Protein AF-A0A1V5BUM3-F1 (afdb_monomer_lite)

Sequence (84 aa):
MIKNAAEVIHLATGMIVGYPPCPRFGHFKEFIESYYNIPVVLGTHPIPLKYYNAHQKLSFWKKLNKQQIEHLLQEDRSIMEAYN

Structure (mmCIF, N/CA/C/O backbone):
data_AF-A0A1V5BUM3-F1
#
_entry.id   AF-A0A1V5BUM3-F1
#
loop_
_atom_site.group_PDB
_atom_site.id
_atom_site.type_symbol
_atom_site.label_atom_id
_atom_site.label_alt_id
_atom_site.label_comp_id
_atom_site.label_asym_id
_atom_site.label_entity_id
_atom_site.label_seq_id
_atom_site.pdbx_PDB_ins_code
_atom_site.Cartn_x
_atom_site.Cartn_y
_atom_site.Cartn_z
_atom_site.occupancy
_atom_site.B_iso_or_equiv
_atom_site.auth_seq_id
_atom_site.auth_comp_id
_atom_site.auth_asym_id
_atom_site.auth_atom_id
_atom_site.pdbx_PDB_model_num
ATOM 1 N N . MET A 1 1 ? -20.049 4.966 6.947 1.00 89.38 1 MET A N 1
ATOM 2 C CA . MET A 1 1 ? -18.995 3.981 7.264 1.00 89.38 1 MET A CA 1
ATOM 3 C C . MET A 1 1 ? -19.391 3.169 8.492 1.00 89.38 1 MET A C 1
ATOM 5 O O . MET A 1 1 ? -20.080 2.186 8.293 1.00 89.38 1 MET A O 1
ATOM 9 N N . ILE A 1 2 ? -19.109 3.615 9.726 1.00 92.19 2 ILE A N 1
ATOM 10 C CA . ILE A 1 2 ? -19.501 2.899 10.963 1.00 92.19 2 ILE A CA 1
ATOM 11 C C . ILE A 1 2 ? -21.008 2.630 11.031 1.00 92.19 2 ILE A C 1
ATOM 13 O O . ILE A 1 2 ? -21.430 1.514 11.299 1.00 92.19 2 ILE A O 1
ATOM 17 N N . LYS A 1 3 ? -21.835 3.635 10.707 1.00 95.12 3 LYS A N 1
ATOM 18 C CA . LYS A 1 3 ? -23.304 3.488 10.665 1.00 95.12 3 LYS A CA 1
ATOM 19 C C . LYS A 1 3 ? -23.799 2.419 9.676 1.00 95.12 3 LYS A C 1
ATOM 21 O O . LYS A 1 3 ? -24.944 2.007 9.772 1.00 95.12 3 LYS A O 1
ATOM 26 N N . ASN A 1 4 ? -22.937 1.985 8.755 1.00 95.75 4 ASN A N 1
ATOM 27 C CA . ASN A 1 4 ? -23.212 0.933 7.777 1.00 95.75 4 ASN A CA 1
ATOM 28 C C . ASN A 1 4 ? -22.497 -0.384 8.144 1.00 95.75 4 ASN A C 1
ATOM 30 O O . ASN A 1 4 ? -22.281 -1.201 7.259 1.00 95.75 4 ASN A O 1
ATOM 34 N N . ALA A 1 5 ? -22.080 -0.554 9.405 1.00 95.62 5 ALA A N 1
ATOM 35 C CA . ALA A 1 5 ? -21.397 -1.745 9.917 1.00 95.62 5 ALA A CA 1
ATOM 36 C C . ALA A 1 5 ? -20.088 -2.108 9.184 1.00 95.62 5 ALA A C 1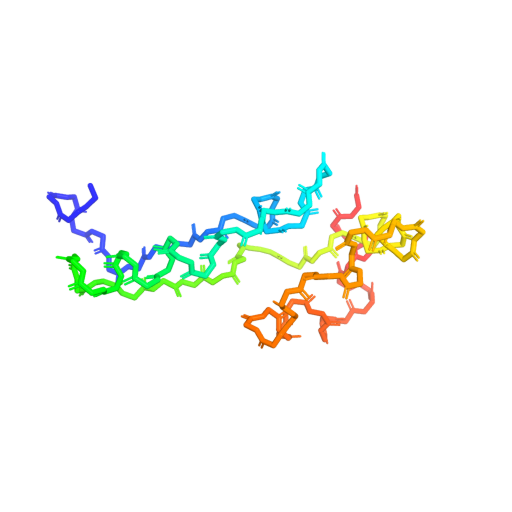
ATOM 38 O O . ALA A 1 5 ? -19.765 -3.278 9.018 1.00 95.62 5 ALA A O 1
ATOM 39 N N . ALA A 1 6 ? -19.322 -1.110 8.730 1.00 96.12 6 ALA A N 1
ATOM 40 C CA . ALA A 1 6 ? -18.004 -1.370 8.153 1.00 96.12 6 ALA A CA 1
ATOM 41 C C . ALA A 1 6 ? -17.026 -1.887 9.222 1.00 96.12 6 ALA A C 1
ATOM 43 O O . ALA A 1 6 ? -16.825 -1.222 10.236 1.00 96.12 6 ALA A O 1
ATOM 44 N N . GLU A 1 7 ? -16.393 -3.028 8.954 1.00 96.62 7 GLU A N 1
ATOM 45 C CA . GLU A 1 7 ? -15.433 -3.675 9.864 1.00 96.62 7 GLU A CA 1
ATOM 46 C C . GLU A 1 7 ? -13.972 -3.337 9.531 1.00 96.62 7 GLU A C 1
ATOM 48 O O . GLU A 1 7 ? -13.104 -3.423 10.392 1.00 96.62 7 GLU A O 1
ATOM 53 N N . VAL A 1 8 ? -13.693 -2.932 8.288 1.00 97.88 8 VAL A N 1
ATOM 54 C CA . VAL A 1 8 ? -12.357 -2.578 7.793 1.00 97.88 8 VAL A CA 1
ATOM 55 C C . VAL A 1 8 ? -12.461 -1.526 6.692 1.00 97.88 8 VAL A C 1
ATOM 57 O O . VAL A 1 8 ? -13.437 -1.489 5.938 1.00 97.88 8 VAL A O 1
ATOM 60 N N . ILE A 1 9 ? -11.451 -0.663 6.579 1.00 97.50 9 ILE A N 1
ATOM 61 C CA . ILE A 1 9 ? -11.335 0.317 5.495 1.00 97.50 9 ILE A CA 1
ATOM 62 C C . ILE A 1 9 ? -10.095 0.038 4.666 1.00 97.50 9 ILE A C 1
ATOM 64 O O . ILE A 1 9 ? -8.982 0.021 5.177 1.00 97.50 9 ILE A O 1
ATOM 68 N N . HIS A 1 10 ? -10.278 -0.119 3.361 1.00 97.56 10 HIS A N 1
ATOM 69 C CA . HIS A 1 10 ? -9.168 -0.240 2.427 1.00 97.56 10 HIS A CA 1
ATOM 70 C C . HIS A 1 10 ? -8.886 1.114 1.779 1.00 97.56 10 HIS A C 1
ATOM 72 O O . HIS A 1 10 ? -9.761 1.694 1.131 1.00 97.56 10 HIS A O 1
ATOM 78 N N . LEU A 1 11 ? -7.659 1.616 1.914 1.00 97.44 11 LEU A N 1
ATOM 79 C CA . LEU A 1 11 ? -7.190 2.730 1.093 1.00 97.44 11 LEU A CA 1
ATOM 80 C C . LEU A 1 11 ? -6.749 2.181 -0.262 1.00 97.44 11 LEU A C 1
ATOM 82 O O . LEU A 1 11 ? -5.881 1.314 -0.327 1.00 97.44 11 LEU A O 1
ATOM 86 N N . ALA A 1 12 ? -7.352 2.678 -1.341 1.00 96.81 12 ALA A N 1
ATOM 87 C CA . ALA A 1 12 ? -7.109 2.169 -2.687 1.00 96.81 12 ALA A CA 1
ATOM 88 C C . ALA A 1 12 ? -5.621 2.214 -3.067 1.00 96.81 12 ALA A C 1
ATOM 90 O O . ALA A 1 12 ? -4.937 3.209 -2.819 1.00 96.81 12 ALA A O 1
ATOM 91 N N . THR A 1 13 ? -5.133 1.185 -3.765 1.00 95.88 13 THR A N 1
ATOM 92 C CA . THR A 1 13 ? -3.741 1.146 -4.250 1.00 95.88 13 THR A CA 1
ATOM 93 C C . THR A 1 13 ? -3.413 2.380 -5.096 1.00 95.88 13 THR A C 1
ATOM 95 O O . THR A 1 13 ? -2.355 2.977 -4.926 1.00 95.88 13 THR A O 1
ATOM 98 N N . GLY A 1 14 ? -4.353 2.859 -5.919 1.00 93.69 14 GLY A N 1
ATOM 99 C CA . GLY A 1 14 ? -4.188 4.095 -6.696 1.00 93.69 14 GLY A CA 1
ATOM 100 C C . GLY A 1 14 ? -4.044 5.376 -5.859 1.00 93.69 14 GLY A C 1
ATOM 101 O O . GLY A 1 14 ? -3.358 6.300 -6.287 1.00 93.69 14 GLY A O 1
ATOM 102 N N . MET A 1 15 ? -4.620 5.433 -4.651 1.00 94.06 15 MET A N 1
ATOM 103 C CA . MET A 1 15 ? -4.377 6.536 -3.710 1.00 94.06 15 MET A CA 1
ATOM 104 C C . MET A 1 15 ? -2.934 6.490 -3.200 1.00 94.06 15 MET A C 1
ATOM 106 O O . MET A 1 15 ? -2.289 7.523 -3.057 1.00 94.06 15 MET A O 1
ATOM 110 N N . ILE A 1 16 ? -2.413 5.293 -2.945 1.00 94.25 16 ILE A N 1
ATOM 111 C CA . ILE A 1 16 ? -1.073 5.092 -2.392 1.00 94.25 16 ILE A CA 1
ATOM 112 C C . ILE A 1 16 ? -0.003 5.353 -3.456 1.00 94.25 16 ILE A C 1
ATOM 114 O O . ILE A 1 16 ? 0.923 6.120 -3.208 1.00 94.25 16 ILE A O 1
ATOM 118 N N . VAL A 1 17 ? -0.141 4.753 -4.641 1.00 92.06 17 VAL A N 1
ATOM 119 C CA . VAL A 1 17 ? 0.875 4.747 -5.709 1.00 92.06 17 VAL A CA 1
ATOM 120 C C . VAL A 1 17 ? 0.426 5.466 -6.989 1.00 92.06 17 VAL A C 1
ATOM 122 O O . VAL A 1 17 ? 0.834 5.097 -8.089 1.00 92.06 17 VAL A O 1
ATOM 125 N N . GLY A 1 18 ? -0.412 6.499 -6.873 1.0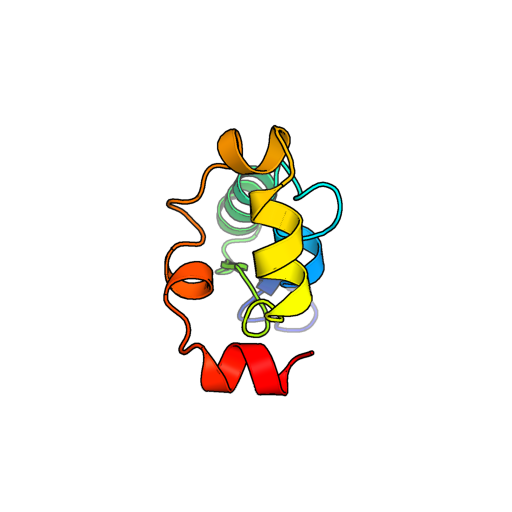0 88.69 18 GLY A N 1
ATOM 126 C CA . GLY A 1 18 ? -0.775 7.384 -7.989 1.00 88.69 18 GLY A CA 1
ATOM 127 C C . GLY A 1 18 ? 0.397 8.237 -8.500 1.00 88.69 18 GLY A C 1
ATOM 128 O O . GLY A 1 18 ? 1.531 8.066 -8.064 1.00 88.69 18 GLY A O 1
ATOM 129 N N . TYR A 1 19 ? 0.143 9.188 -9.406 1.00 86.31 19 TYR A N 1
ATOM 130 C CA . TYR A 1 19 ? 1.158 10.130 -9.908 1.00 86.31 19 TYR A CA 1
ATOM 131 C C . TYR A 1 19 ? 0.804 11.573 -9.520 1.00 86.31 19 TYR A C 1
ATOM 133 O O . TYR A 1 19 ? 0.055 12.222 -10.249 1.00 86.31 19 TYR A O 1
ATOM 141 N N . PRO A 1 20 ? 1.330 12.106 -8.404 1.00 88.44 20 PRO A N 1
ATOM 142 C CA . PRO A 1 20 ? 2.298 11.502 -7.481 1.00 88.44 20 PRO A CA 1
ATOM 143 C C . PRO A 1 20 ? 1.655 10.555 -6.437 1.00 88.44 20 PRO A C 1
ATOM 145 O O . PRO A 1 20 ? 0.449 10.640 -6.198 1.00 88.44 20 PRO A O 1
ATOM 148 N N . PRO A 1 21 ? 2.446 9.682 -5.778 1.00 90.75 21 PRO A N 1
ATOM 149 C CA . PRO A 1 21 ? 2.019 8.909 -4.615 1.00 90.75 21 PRO A CA 1
ATOM 150 C C . PRO A 1 21 ? 1.463 9.833 -3.532 1.00 90.75 21 PRO A C 1
ATOM 152 O O . PRO A 1 21 ? 1.995 10.929 -3.332 1.00 90.75 21 PRO A O 1
ATOM 155 N N . CYS A 1 22 ? 0.433 9.407 -2.798 1.00 92.88 22 CYS A N 1
ATOM 156 C CA . CYS A 1 22 ? -0.093 10.225 -1.708 1.00 92.88 22 CYS A CA 1
ATOM 157 C C . CYS A 1 22 ? 0.941 10.317 -0.571 1.00 92.88 22 CYS A C 1
ATOM 159 O O . CYS A 1 22 ? 1.265 9.303 0.039 1.00 92.88 22 CYS A O 1
ATOM 161 N N . PRO A 1 23 ? 1.421 11.512 -0.187 1.00 90.88 23 PRO A N 1
ATOM 162 C CA . PRO A 1 23 ? 2.389 11.634 0.904 1.00 90.88 23 PRO A CA 1
ATOM 163 C C . PRO A 1 23 ? 1.757 11.454 2.293 1.00 90.88 23 PRO A C 1
ATOM 165 O O . PRO A 1 23 ? 2.464 11.482 3.293 1.00 90.88 23 PRO A O 1
ATOM 168 N N . ARG A 1 24 ? 0.424 11.327 2.372 1.00 93.62 24 ARG A N 1
ATOM 169 C CA . ARG A 1 24 ? -0.352 11.366 3.621 1.00 93.62 24 ARG A CA 1
ATOM 170 C C . ARG A 1 24 ? -1.173 10.103 3.884 1.00 93.62 24 ARG A C 1
ATOM 172 O O . ARG A 1 24 ? -1.975 10.119 4.811 1.00 93.62 24 ARG A O 1
ATOM 179 N N . PHE A 1 25 ? -1.007 9.015 3.121 1.00 94.94 25 PHE A N 1
ATOM 180 C CA . PHE A 1 25 ? -1.778 7.781 3.366 1.00 94.94 25 PHE A CA 1
ATOM 181 C C . PHE A 1 25 ? -1.604 7.266 4.808 1.00 94.94 25 PHE A C 1
ATOM 183 O O . PHE A 1 25 ? -2.572 6.798 5.399 1.00 94.94 25 PHE A O 1
ATOM 190 N N . GLY A 1 26 ? -0.416 7.444 5.402 1.00 95.31 26 GLY A N 1
ATOM 191 C CA . GLY A 1 26 ? -0.149 7.111 6.803 1.00 95.31 26 GLY A CA 1
ATOM 192 C C . GLY A 1 26 ? -0.969 7.952 7.784 1.00 95.31 26 GLY A C 1
ATOM 193 O O . GLY A 1 26 ? -1.553 7.397 8.705 1.00 95.31 26 GLY A O 1
ATOM 194 N N . HIS A 1 27 ? -1.108 9.261 7.534 1.00 96.62 27 HIS A N 1
ATOM 195 C CA . HIS A 1 27 ? -1.947 10.138 8.362 1.00 96.62 27 HIS A CA 1
ATOM 196 C C . HIS A 1 27 ? -3.430 9.762 8.264 1.00 96.62 27 HIS A C 1
ATOM 198 O O . HIS A 1 27 ? -4.146 9.819 9.257 1.00 96.62 27 HIS A O 1
ATOM 204 N N . PHE A 1 28 ? -3.908 9.368 7.077 1.00 96.69 28 PHE A N 1
ATOM 205 C CA . PHE A 1 28 ? -5.286 8.894 6.923 1.00 96.69 28 PHE A CA 1
ATOM 206 C C . PHE A 1 28 ? -5.519 7.591 7.687 1.00 96.69 28 PHE A C 1
ATOM 208 O O . PHE A 1 28 ? -6.533 7.475 8.370 1.00 96.69 28 PHE A O 1
ATOM 215 N N . LYS A 1 29 ? -4.577 6.641 7.606 1.00 97.38 29 LYS A N 1
ATOM 216 C CA . LYS A 1 29 ? -4.611 5.403 8.392 1.00 97.38 29 LYS A CA 1
ATOM 217 C C . LYS A 1 29 ? -4.656 5.703 9.890 1.00 97.38 29 LYS A C 1
ATOM 219 O O . LYS A 1 29 ? -5.595 5.276 10.548 1.00 97.38 29 LYS A O 1
ATOM 224 N N . GLU A 1 30 ? -3.717 6.499 10.394 1.00 97.88 30 GLU A N 1
ATOM 225 C CA . GLU A 1 30 ? -3.643 6.881 11.808 1.00 97.88 30 GLU A CA 1
ATOM 226 C C . GLU A 1 30 ? -4.923 7.570 12.287 1.00 97.88 30 GLU A C 1
ATOM 228 O O . GLU A 1 30 ? -5.483 7.193 13.314 1.00 97.88 30 GLU A O 1
ATOM 233 N N . PHE A 1 31 ? -5.429 8.545 11.529 1.00 98.19 31 PHE A N 1
ATOM 234 C CA . PHE A 1 31 ? -6.663 9.243 11.872 1.00 98.19 31 PHE A CA 1
ATOM 235 C C . PHE A 1 31 ? -7.860 8.291 11.929 1.00 98.19 31 PHE A C 1
ATOM 237 O O . PHE A 1 31 ? -8.626 8.334 12.886 1.00 98.19 31 PHE A O 1
ATOM 244 N N . ILE A 1 32 ? -8.036 7.427 10.926 1.00 97.62 32 ILE A N 1
ATOM 245 C CA . ILE A 1 32 ? -9.189 6.523 10.884 1.00 97.62 32 ILE A CA 1
ATOM 246 C C . ILE A 1 32 ? -9.104 5.493 12.014 1.00 97.62 32 ILE A C 1
ATOM 248 O O . ILE A 1 32 ? -10.094 5.284 12.712 1.00 97.62 32 ILE A O 1
ATOM 252 N N . GLU A 1 33 ? -7.934 4.896 12.234 1.00 97.88 33 GLU A N 1
ATOM 253 C CA . GLU A 1 33 ? -7.750 3.892 13.283 1.00 97.88 33 GLU A CA 1
ATOM 254 C C . GLU A 1 33 ? -7.916 4.493 14.681 1.00 97.88 33 GLU A C 1
ATOM 256 O O . GLU A 1 33 ? -8.589 3.895 15.513 1.00 97.88 33 GLU A O 1
ATOM 261 N N . SER A 1 34 ? -7.388 5.695 14.932 1.00 98.12 34 SER A N 1
ATOM 262 C CA . SER A 1 34 ? -7.487 6.348 16.246 1.00 98.12 34 SER A CA 1
ATOM 263 C C . SER A 1 34 ? -8.861 6.955 16.531 1.00 98.12 34 SER A C 1
ATOM 265 O O . SER A 1 34 ? -9.369 6.843 17.645 1.00 98.12 34 SER A O 1
ATOM 267 N N . TYR A 1 35 ? -9.479 7.609 15.545 1.00 97.94 35 TYR A N 1
ATOM 268 C CA . TYR A 1 35 ? -10.725 8.347 15.749 1.00 97.94 35 TYR A CA 1
ATOM 269 C C . TYR A 1 35 ? -11.960 7.451 15.625 1.00 97.94 35 TYR A C 1
ATOM 271 O O . TYR A 1 35 ? -12.922 7.604 16.376 1.00 97.94 35 TYR A O 1
ATOM 279 N N . TYR A 1 36 ? -11.945 6.510 14.676 1.00 96.88 36 TYR A N 1
ATOM 280 C CA . TYR A 1 36 ? -13.085 5.637 14.392 1.00 96.88 36 TYR A CA 1
ATOM 281 C C . TYR A 1 36 ? -12.934 4.224 14.964 1.00 96.88 36 TYR A C 1
ATOM 283 O O . TYR A 1 36 ? -13.919 3.491 14.949 1.00 96.88 36 TYR A O 1
ATOM 291 N N . ASN A 1 37 ? -11.760 3.850 15.491 1.00 96.19 37 ASN A N 1
ATOM 292 C CA . ASN A 1 37 ? -11.475 2.514 16.036 1.00 96.19 37 ASN A CA 1
ATOM 293 C C . ASN A 1 37 ? -11.786 1.374 15.046 1.00 96.19 37 ASN A C 1
ATOM 295 O O . ASN A 1 37 ? -12.252 0.308 15.440 1.00 96.19 37 ASN A O 1
ATOM 299 N N . ILE A 1 38 ? -11.544 1.608 13.751 1.00 97.38 38 ILE A N 1
ATOM 300 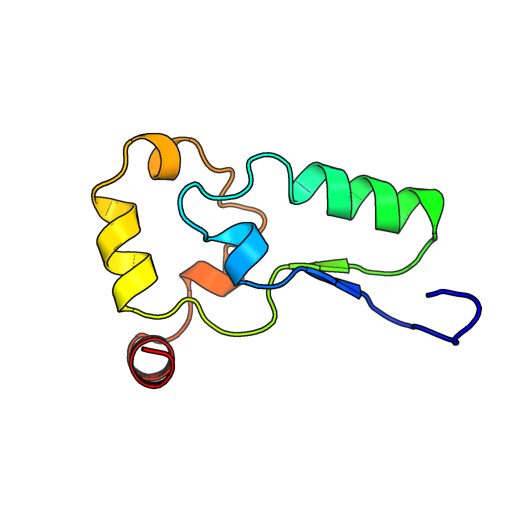C CA . ILE A 1 38 ? -11.710 0.619 12.676 1.00 97.38 38 ILE A CA 1
ATOM 301 C C . ILE A 1 38 ? -10.359 0.404 11.990 1.00 97.38 38 ILE A C 1
ATOM 303 O O . ILE A 1 38 ? -9.711 1.397 11.648 1.00 97.38 38 ILE A O 1
ATOM 307 N N . PRO A 1 39 ? -9.942 -0.852 11.741 1.00 97.88 39 PRO A N 1
ATOM 308 C CA . PRO A 1 39 ? -8.683 -1.151 11.071 1.00 97.88 39 PRO A CA 1
ATOM 309 C C . PRO A 1 39 ? -8.646 -0.619 9.637 1.00 97.88 39 PRO A C 1
ATOM 311 O O . PRO A 1 39 ? -9.638 -0.649 8.901 1.00 97.88 39 PRO A O 1
ATOM 314 N N . VAL A 1 40 ? -7.457 -0.187 9.216 1.00 97.88 40 VAL A N 1
ATOM 315 C CA . VAL A 1 40 ? -7.206 0.291 7.855 1.00 97.88 40 VAL A CA 1
ATOM 316 C C . VAL A 1 40 ? -6.162 -0.572 7.159 1.00 97.88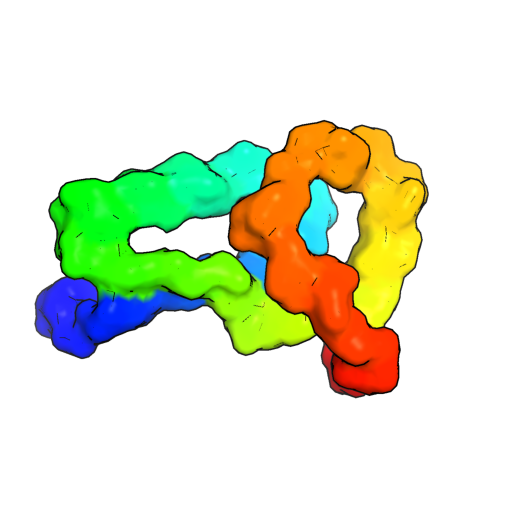 40 VAL A C 1
ATOM 318 O O . VAL A 1 40 ? -5.017 -0.676 7.610 1.00 97.88 40 VAL A O 1
ATOM 321 N N . VAL A 1 41 ? -6.528 -1.112 6.001 1.00 97.25 41 VAL A N 1
ATOM 322 C CA . VAL A 1 41 ? -5.631 -1.830 5.093 1.00 97.25 41 VAL A CA 1
ATOM 323 C C . VAL A 1 41 ? -5.151 -0.877 4.004 1.00 97.25 41 VAL A C 1
ATOM 325 O O . VAL A 1 41 ? -5.934 -0.175 3.362 1.00 97.25 41 VAL A O 1
ATOM 328 N N . LEU A 1 42 ? -3.838 -0.836 3.799 1.00 96.75 42 LEU A N 1
ATOM 329 C CA . LEU A 1 42 ? -3.227 -0.049 2.736 1.00 96.75 42 LEU A CA 1
ATOM 330 C C . LEU A 1 42 ? -3.146 -0.900 1.470 1.00 96.75 42 LEU A C 1
ATOM 332 O O . LEU A 1 42 ? -2.408 -1.878 1.417 1.00 96.75 42 LEU A O 1
ATOM 336 N N . GLY A 1 43 ? -3.892 -0.506 0.447 1.00 95.94 43 GLY A N 1
ATOM 337 C CA . GLY A 1 43 ? -3.969 -1.202 -0.825 1.00 95.94 43 GLY A CA 1
ATOM 338 C C . GLY A 1 43 ? -5.216 -2.070 -0.934 1.00 95.94 43 GLY A C 1
ATOM 339 O O . GLY A 1 43 ? -5.729 -2.632 0.033 1.00 95.94 43 GLY A O 1
ATOM 340 N N . THR A 1 44 ? -5.709 -2.157 -2.159 1.00 96.81 44 THR A N 1
ATOM 341 C CA . THR A 1 44 ? -6.864 -2.979 -2.549 1.00 96.81 44 THR A CA 1
ATOM 342 C C . THR A 1 44 ? -6.470 -4.088 -3.514 1.00 96.81 44 THR A C 1
ATOM 344 O O . THR A 1 44 ? -7.202 -5.056 -3.665 1.00 96.81 44 THR A O 1
ATOM 347 N N . HIS A 1 45 ? -5.336 -3.922 -4.190 1.00 95.44 45 HIS A N 1
ATOM 348 C CA . HIS A 1 45 ? -4.783 -4.855 -5.161 1.00 95.44 45 HIS A CA 1
ATOM 349 C C . HIS A 1 45 ? -3.266 -4.609 -5.329 1.00 95.44 45 HIS A C 1
ATOM 351 O O . HIS A 1 45 ? -2.782 -3.535 -4.946 1.00 95.44 45 HIS A O 1
ATOM 357 N N . PRO A 1 46 ? -2.519 -5.542 -5.938 1.00 96.19 46 PRO A N 1
ATOM 358 C CA . PRO A 1 46 ? -1.109 -5.372 -6.294 1.00 96.19 46 PRO A CA 1
ATOM 359 C C . PRO A 1 46 ? -0.846 -4.111 -7.126 1.00 96.19 46 PRO A C 1
ATOM 361 O O . PRO A 1 46 ? -1.717 -3.638 -7.861 1.00 96.19 46 PRO A O 1
ATOM 364 N N . ILE A 1 47 ? 0.357 -3.540 -7.030 1.00 96.00 47 ILE A N 1
ATOM 365 C CA . ILE A 1 47 ? 0.743 -2.392 -7.865 1.00 96.00 47 ILE A CA 1
ATOM 366 C C . ILE A 1 47 ? 0.897 -2.887 -9.314 1.00 96.00 47 ILE A C 1
ATOM 368 O O . ILE A 1 47 ? 1.725 -3.766 -9.544 1.00 96.00 47 ILE A O 1
ATOM 372 N N . PRO A 1 48 ? 0.184 -2.320 -10.309 1.00 95.69 48 PRO A N 1
ATOM 373 C CA . PRO A 1 48 ? 0.401 -2.687 -11.707 1.00 95.69 48 PRO A CA 1
ATOM 374 C C . PRO A 1 48 ? 1.869 -2.510 -12.103 1.00 95.69 48 PRO A C 1
ATOM 376 O O . PRO A 1 48 ? 2.484 -1.489 -11.765 1.00 95.69 48 PRO A O 1
ATOM 379 N N . LEU A 1 49 ? 2.443 -3.445 -12.860 1.00 95.94 49 LEU A N 1
ATOM 380 C CA . LEU A 1 49 ? 3.866 -3.394 -13.214 1.00 95.94 49 LEU A CA 1
ATOM 381 C C . LEU A 1 49 ? 4.236 -2.090 -13.951 1.00 95.94 49 LEU A C 1
ATOM 383 O O . LEU A 1 49 ? 5.291 -1.503 -13.697 1.00 95.94 49 LEU A O 1
ATOM 387 N N . LYS A 1 50 ? 3.356 -1.575 -14.818 1.00 94.19 50 LYS A N 1
ATOM 388 C CA . LYS A 1 50 ? 3.531 -0.289 -15.512 1.00 94.19 50 LYS A CA 1
ATOM 389 C C . LYS A 1 50 ? 3.635 0.872 -14.521 1.00 94.19 50 LYS A C 1
ATOM 391 O O . LYS A 1 50 ? 4.444 1.778 -14.727 1.00 94.19 50 LYS A O 1
ATOM 396 N N . TYR A 1 51 ? 2.887 0.806 -13.414 1.00 94.12 51 TYR A N 1
ATOM 397 C CA . TYR A 1 51 ? 2.944 1.806 -12.355 1.00 94.12 51 TYR A CA 1
ATOM 398 C C . TYR A 1 51 ? 4.255 1.733 -11.585 1.00 94.12 51 TYR A C 1
ATOM 400 O O . TYR A 1 51 ? 4.950 2.744 -11.449 1.00 94.12 51 TYR A O 1
ATOM 408 N N . TYR A 1 52 ? 4.626 0.528 -11.154 1.00 93.62 52 TYR A N 1
ATOM 409 C CA . TYR A 1 52 ? 5.881 0.271 -10.459 1.00 93.62 52 TYR A CA 1
ATOM 410 C C . TYR A 1 52 ? 7.093 0.760 -11.265 1.00 93.62 52 TYR A C 1
ATOM 412 O O . TYR A 1 52 ? 7.924 1.509 -10.749 1.00 93.62 52 TYR A O 1
ATOM 420 N N . ASN A 1 53 ? 7.157 0.417 -12.554 1.00 94.06 53 ASN A N 1
ATOM 421 C CA . ASN A 1 53 ? 8.256 0.800 -13.442 1.00 94.06 53 ASN A CA 1
ATOM 422 C C . ASN A 1 53 ? 8.345 2.313 -13.667 1.00 94.06 53 ASN A C 1
ATOM 424 O O . ASN A 1 53 ? 9.443 2.870 -13.706 1.00 94.06 53 ASN A O 1
ATOM 428 N N . ALA A 1 54 ? 7.210 2.999 -13.813 1.00 93.69 54 ALA A N 1
ATOM 429 C CA . ALA A 1 54 ? 7.198 4.452 -13.950 1.00 93.69 54 ALA A CA 1
ATOM 430 C C . ALA A 1 54 ? 7.702 5.144 -12.674 1.00 93.69 54 ALA A C 1
ATOM 432 O O . ALA A 1 54 ? 8.492 6.083 -12.764 1.00 93.69 54 ALA A O 1
ATOM 433 N N . HIS A 1 55 ? 7.323 4.646 -11.493 1.00 92.50 55 HIS A N 1
ATOM 434 C CA . HIS A 1 55 ? 7.761 5.190 -10.204 1.00 92.50 55 HIS A CA 1
ATOM 435 C C . HIS A 1 55 ? 9.273 5.155 -9.999 1.00 92.50 55 HIS A C 1
ATOM 437 O O . HIS A 1 55 ? 9.829 6.096 -9.436 1.00 92.50 55 HIS A O 1
ATOM 443 N N . GLN A 1 56 ? 9.970 4.144 -10.527 1.00 91.25 56 GLN A N 1
ATOM 444 C CA . GLN A 1 56 ? 11.440 4.071 -10.467 1.00 91.25 56 GLN A CA 1
ATOM 445 C C . GLN A 1 56 ? 12.132 5.294 -11.097 1.00 91.25 56 GLN A C 1
ATOM 447 O O . GLN A 1 56 ? 13.256 5.632 -10.724 1.00 91.25 56 GLN A O 1
ATOM 452 N N . LYS A 1 57 ? 11.458 5.989 -12.024 1.00 92.75 57 LYS A N 1
ATOM 453 C CA . LYS A 1 57 ? 11.978 7.177 -12.719 1.00 92.75 57 LYS A CA 1
ATOM 454 C C . LYS A 1 57 ? 11.655 8.493 -12.002 1.00 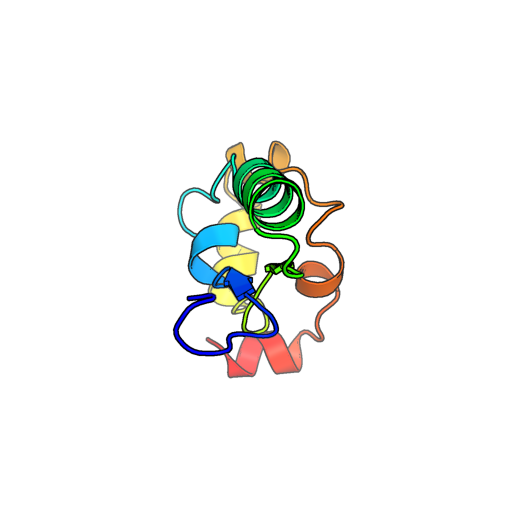92.75 57 LYS A C 1
ATOM 456 O O . LYS A 1 57 ? 12.140 9.542 -12.417 1.00 92.75 57 LYS A O 1
ATOM 461 N N . LEU A 1 58 ? 10.838 8.470 -10.949 1.00 91.38 58 LEU A N 1
ATOM 462 C CA . LEU A 1 58 ? 10.279 9.671 -10.327 1.00 91.38 58 LEU A CA 1
ATOM 463 C C . LEU A 1 58 ? 11.011 10.005 -9.024 1.00 91.38 58 LEU A C 1
ATOM 465 O O . LEU A 1 58 ? 11.151 9.178 -8.125 1.00 91.38 58 LEU A O 1
ATOM 469 N N . SER A 1 59 ? 11.462 11.253 -8.883 1.00 91.12 59 SER A N 1
ATOM 470 C CA . SER A 1 59 ? 12.244 11.696 -7.717 1.00 91.12 59 SER A CA 1
ATOM 471 C C . SER A 1 59 ? 11.463 11.616 -6.401 1.00 91.12 59 SER A C 1
ATOM 473 O O . SER A 1 59 ? 12.041 11.333 -5.351 1.00 91.12 59 SER A O 1
ATOM 475 N N . PHE A 1 60 ? 10.144 11.811 -6.447 1.00 87.00 60 PHE A N 1
ATOM 476 C CA . PHE A 1 60 ? 9.265 11.705 -5.282 1.00 87.00 60 PHE A CA 1
ATOM 477 C C . PHE A 1 60 ? 9.038 10.262 -4.818 1.00 87.00 60 PHE A C 1
ATOM 479 O O . PHE A 1 60 ? 8.745 10.055 -3.644 1.00 87.00 60 PHE A O 1
ATOM 486 N N . TRP A 1 61 ? 9.251 9.256 -5.673 1.00 90.06 61 TRP A N 1
ATOM 487 C CA . TRP A 1 61 ? 9.148 7.850 -5.269 1.00 90.06 61 TRP A CA 1
ATOM 488 C C . TRP A 1 61 ? 10.194 7.473 -4.217 1.00 90.06 61 TRP A C 1
ATOM 490 O O . TRP A 1 61 ? 9.947 6.646 -3.342 1.00 90.06 61 TRP A O 1
ATOM 500 N N . LYS A 1 62 ? 11.362 8.123 -4.263 1.00 84.94 62 LYS A N 1
ATOM 501 C CA . LYS A 1 62 ? 12.430 7.956 -3.268 1.00 84.94 62 LYS A CA 1
ATOM 502 C C . LYS A 1 62 ? 12.082 8.566 -1.907 1.00 84.94 62 LYS A C 1
ATOM 504 O O . LYS A 1 62 ? 12.680 8.178 -0.914 1.00 84.94 62 LYS A O 1
ATOM 509 N N . LYS A 1 63 ? 11.145 9.519 -1.868 1.00 85.75 63 LYS A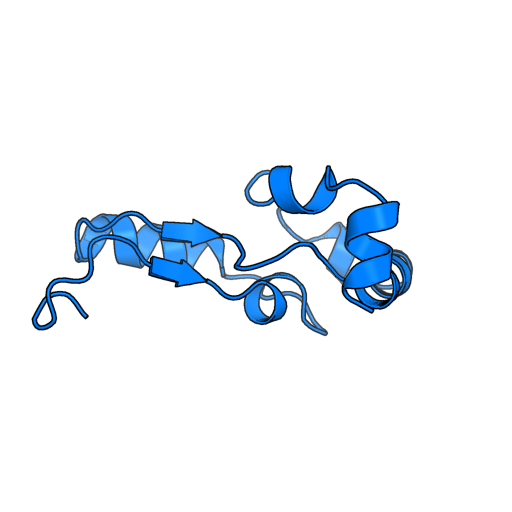 N 1
ATOM 510 C CA . LYS A 1 63 ? 10.733 10.238 -0.651 1.00 85.75 63 LYS A CA 1
ATOM 511 C C . LYS A 1 63 ? 9.519 9.610 0.036 1.00 85.75 63 LYS A C 1
ATOM 513 O O . LYS A 1 63 ? 9.178 10.014 1.142 1.00 85.75 63 LYS A O 1
ATOM 518 N N . LEU A 1 64 ? 8.845 8.668 -0.625 1.00 87.31 64 LEU A N 1
ATOM 519 C CA . LEU A 1 64 ? 7.693 7.979 -0.061 1.00 87.31 64 LEU A CA 1
ATOM 520 C C . LEU A 1 64 ? 8.131 7.088 1.106 1.00 87.31 64 LEU A C 1
ATOM 522 O O . LEU A 1 64 ? 9.112 6.354 0.983 1.00 87.31 64 LEU A O 1
ATOM 526 N N . ASN A 1 65 ? 7.382 7.099 2.209 1.00 84.06 65 ASN A N 1
ATOM 527 C CA . ASN A 1 65 ? 7.593 6.139 3.288 1.00 84.06 65 ASN A CA 1
ATOM 528 C C . ASN A 1 65 ? 7.115 4.747 2.847 1.00 84.06 65 ASN A C 1
ATOM 530 O O . ASN A 1 65 ? 5.930 4.433 2.911 1.00 84.06 65 ASN A O 1
ATOM 534 N N . LYS A 1 66 ? 8.043 3.916 2.373 1.00 87.88 66 LYS A N 1
ATOM 535 C CA . LYS A 1 66 ? 7.736 2.589 1.821 1.00 87.88 66 LYS A CA 1
ATOM 536 C C . LYS A 1 66 ? 7.469 1.523 2.879 1.00 87.88 66 LYS A C 1
ATOM 538 O O . LYS A 1 66 ? 6.850 0.521 2.549 1.00 87.88 66 LYS A O 1
ATOM 543 N N . GLN A 1 67 ? 7.886 1.739 4.127 1.00 91.06 67 GLN A N 1
ATOM 544 C CA . GLN A 1 67 ? 7.786 0.733 5.189 1.00 91.06 67 GLN A CA 1
ATOM 545 C C . GLN A 1 67 ? 6.334 0.300 5.435 1.00 91.06 67 GLN A C 1
ATOM 547 O O . GLN A 1 67 ? 6.053 -0.871 5.645 1.00 91.06 67 GLN A O 1
ATOM 552 N N . GLN A 1 68 ? 5.391 1.239 5.351 1.00 90.62 68 GLN A N 1
ATOM 553 C CA . GLN A 1 68 ? 3.969 0.961 5.575 1.00 90.62 68 GLN A CA 1
ATOM 554 C C . GLN A 1 68 ? 3.294 0.200 4.422 1.00 90.62 68 GLN A C 1
ATOM 556 O O . GLN A 1 68 ? 2.166 -0.257 4.575 1.00 90.62 68 GLN A O 1
ATOM 561 N N . ILE A 1 69 ? 3.948 0.104 3.263 1.00 93.56 69 ILE A N 1
ATOM 562 C CA . ILE A 1 69 ? 3.403 -0.508 2.044 1.00 93.56 69 ILE A CA 1
ATOM 563 C C . ILE A 1 69 ? 4.340 -1.584 1.495 1.00 93.56 69 ILE A C 1
ATOM 565 O O . ILE A 1 69 ? 4.315 -1.882 0.303 1.00 93.56 69 ILE A O 1
ATOM 569 N N . GLU A 1 70 ? 5.195 -2.141 2.353 1.00 93.56 70 GLU A N 1
ATOM 570 C CA . GLU A 1 70 ? 6.176 -3.154 1.977 1.00 93.56 70 GLU A CA 1
ATOM 571 C C . GLU A 1 70 ? 5.510 -4.369 1.323 1.00 93.56 70 GLU A C 1
ATOM 573 O O . GLU A 1 70 ? 5.991 -4.842 0.296 1.00 93.56 70 GLU A O 1
ATOM 578 N N . HIS A 1 71 ? 4.343 -4.788 1.822 1.00 93.50 71 HIS A N 1
ATOM 579 C CA . HIS A 1 71 ? 3.572 -5.886 1.236 1.00 93.50 71 HIS A CA 1
ATOM 580 C C . HIS A 1 71 ? 3.160 -5.613 -0.215 1.00 93.50 71 HIS A C 1
ATOM 582 O O . HIS A 1 71 ? 3.226 -6.518 -1.031 1.00 93.50 71 HIS A O 1
ATOM 588 N N . LEU A 1 72 ? 2.829 -4.364 -0.572 1.00 93.50 72 LEU A N 1
ATOM 589 C CA . LEU A 1 72 ? 2.508 -3.990 -1.958 1.00 93.50 72 LEU A CA 1
ATOM 590 C C . LEU A 1 72 ? 3.739 -3.984 -2.875 1.00 93.50 72 LEU A C 1
ATOM 592 O O . LEU A 1 72 ? 3.596 -4.055 -4.094 1.00 93.50 72 LEU A O 1
ATOM 596 N N . LEU A 1 73 ? 4.939 -3.833 -2.308 1.00 92.44 73 LEU A N 1
ATOM 597 C CA . LEU A 1 73 ? 6.205 -3.795 -3.046 1.00 92.44 73 LEU A CA 1
ATOM 598 C C . LEU A 1 73 ? 6.829 -5.182 -3.232 1.00 92.44 73 LEU A C 1
ATOM 600 O O . LEU A 1 73 ? 7.674 -5.333 -4.112 1.00 92.44 73 LEU A O 1
ATOM 604 N N . GLN A 1 74 ? 6.440 -6.147 -2.399 1.00 92.75 74 GLN A N 1
ATOM 605 C CA . GLN A 1 74 ? 6.912 -7.534 -2.424 1.00 92.75 74 GLN A CA 1
ATOM 606 C C . GLN A 1 74 ? 5.998 -8.471 -3.231 1.00 92.75 74 GLN A C 1
ATOM 608 O O . GLN A 1 74 ? 6.250 -9.673 -3.276 1.00 92.75 74 GLN A O 1
ATOM 613 N N . GLU A 1 75 ? 4.953 -7.935 -3.865 1.00 93.75 75 GLU A N 1
ATOM 614 C CA . GLU A 1 75 ? 4.058 -8.695 -4.739 1.00 93.75 75 GLU A CA 1
ATOM 615 C C . GLU A 1 75 ? 4.813 -9.392 -5.877 1.00 93.75 75 GLU A C 1
ATOM 617 O O . GLU A 1 75 ? 5.788 -8.865 -6.426 1.00 93.75 75 GLU A O 1
ATOM 622 N N . ASP A 1 76 ? 4.331 -10.575 -6.263 1.00 96.00 76 ASP A N 1
ATOM 623 C CA . ASP A 1 76 ? 4.935 -11.330 -7.355 1.00 96.00 76 ASP A CA 1
ATOM 624 C C . ASP A 1 76 ? 4.798 -10.574 -8.682 1.00 96.00 76 ASP A C 1
ATOM 626 O O . ASP A 1 76 ? 3.745 -10.029 -9.029 1.00 96.00 76 ASP A O 1
ATOM 630 N N . ARG A 1 77 ? 5.876 -10.572 -9.468 1.00 96.06 77 ARG A N 1
ATOM 631 C CA . ARG A 1 77 ? 5.927 -9.836 -10.730 1.00 96.06 77 ARG A CA 1
ATOM 632 C C . ARG A 1 77 ? 4.840 -10.277 -11.714 1.00 96.06 77 ARG A C 1
ATOM 634 O O . ARG A 1 77 ? 4.276 -9.417 -12.386 1.00 96.06 77 ARG A O 1
ATOM 641 N N . SER A 1 78 ? 4.541 -11.574 -11.803 1.00 97.31 78 SER A N 1
ATOM 642 C CA . SER A 1 78 ? 3.499 -12.090 -12.700 1.00 97.31 78 SER A CA 1
ATOM 643 C C . SER A 1 78 ? 2.112 -11.586 -12.295 1.00 97.31 78 SER A C 1
ATOM 645 O O . SER A 1 78 ? 1.293 -11.256 -13.152 1.00 97.31 78 SER A O 1
ATOM 647 N N . ILE A 1 79 ? 1.879 -11.413 -10.990 1.00 96.25 79 ILE A N 1
ATOM 648 C CA . ILE A 1 79 ? 0.655 -10.809 -10.469 1.00 96.25 79 ILE A CA 1
ATOM 649 C C . ILE A 1 79 ? 0.609 -9.324 -10.847 1.00 96.25 79 ILE A C 1
ATOM 651 O O . ILE A 1 79 ? -0.389 -8.866 -11.393 1.00 96.25 79 ILE A O 1
ATOM 655 N N . MET A 1 80 ? 1.690 -8.566 -10.642 1.00 96.56 80 MET A N 1
ATOM 656 C CA . MET A 1 80 ? 1.754 -7.153 -11.053 1.00 96.56 80 MET A CA 1
ATOM 657 C C . MET A 1 80 ? 1.513 -6.966 -12.561 1.00 96.56 80 MET A C 1
ATOM 659 O O . MET A 1 80 ? 0.919 -5.967 -12.973 1.00 96.56 80 MET A O 1
ATOM 663 N N . GLU A 1 81 ? 1.977 -7.906 -13.389 1.00 97.12 81 GLU A N 1
ATOM 664 C CA . GLU A 1 81 ? 1.747 -7.925 -14.839 1.00 97.12 81 GLU A CA 1
ATOM 665 C C . GLU A 1 81 ? 0.274 -8.153 -15.189 1.00 97.12 81 GLU A C 1
ATOM 667 O O . GLU A 1 81 ? -0.233 -7.476 -16.083 1.00 97.12 81 GLU A O 1
ATOM 672 N N . ALA A 1 82 ? -0.431 -9.014 -14.450 1.00 97.19 82 ALA A N 1
ATOM 673 C CA . ALA A 1 82 ? -1.863 -9.260 -14.631 1.00 97.19 82 ALA A CA 1
ATOM 674 C C . ALA A 1 82 ? -2.753 -8.040 -14.306 1.00 97.19 82 ALA A C 1
ATOM 676 O O . ALA A 1 82 ? -3.896 -7.987 -14.751 1.00 97.19 82 ALA A O 1
ATOM 677 N N . TYR A 1 83 ? -2.236 -7.059 -13.554 1.00 92.94 83 TYR A N 1
ATOM 678 C CA . TYR A 1 83 ? -2.931 -5.810 -13.196 1.00 92.94 83 TYR A CA 1
ATOM 679 C C . TYR A 1 83 ? -2.582 -4.608 -14.094 1.00 92.94 83 TYR A C 1
ATOM 681 O O . TYR A 1 83 ? -3.033 -3.489 -13.822 1.00 92.94 83 TYR A O 1
ATOM 689 N N . ASN A 1 84 ? -1.759 -4.795 -15.132 1.00 90.44 84 ASN A N 1
ATOM 690 C CA . ASN A 1 84 ? -1.489 -3.754 -16.134 1.00 90.44 84 ASN A CA 1
ATOM 691 C C . ASN A 1 84 ? -2.715 -3.419 -16.977 1.00 90.44 84 ASN A C 1
ATOM 693 O O . ASN A 1 84 ? -2.879 -2.202 -17.245 1.00 90.44 84 ASN A O 1
#

Foldseek 3Di:
DVVVVDQEAEDAQCCQQPVNGPQCPVVVQVCCCVVVVHHYHYHDAAAAPVSVVVLVVDPCSVVHPCPSVVVSVPDDPVRSPVVD

Radius of gyration: 13.77 Å; chains: 1; bounding box: 36×24×32 Å

Secondary structure (DSSP, 8-state):
-GGGT---EEEPHHHHSSSSPPTTHHHHHHHHHHHH---EEE-SSPPPHHHHHHHTT-GGGGGS--GGGHHHHSS-HHHHHHT-

pLDDT: mean 94.05, std 3.42, range [84.06, 98.19]